Protein AF-A0A834DCE0-F1 (afdb_monomer)

Mean predicted aligned error: 17.65 Å

Radius of gyration: 29.84 Å; Cα contacts (8 Å, |Δi|>4): 61; chains: 1; bounding box: 79×61×66 Å

Nearest PDB structures (foldseek):
  3pja-assembly1_L  TM=9.417E-01  e=6.646E-10  Homo sapiens
  3pja-assembly2_J-2  TM=9.303E-01  e=1.983E-09  Homo sapiens
  3axj-assembly1_B  TM=9.285E-01  e=5.132E-04  Drosophila melanogaster
  1m62-assembly1_A  TM=5.579E-01  e=6.260E-01  Homo sapiens
  1uk5-assembly1_A  TM=5.113E-01  e=1.142E+00  Mus musculus

Solvent-accessible surface area (backbone atoms only — not comparable to full-atom values): 10044 Å² total; per-residue (Å²): 135,82,87,88,90,76,86,88,75,87,83,80,88,83,90,84,89,80,91,79,89,86,84,87,82,90,81,82,80,88,71,95,68,88,71,77,78,72,80,79,84,83,84,86,79,52,75,64,59,51,51,52,50,54,48,53,48,49,54,53,50,36,54,50,33,55,50,39,48,73,75,65,45,78,60,62,35,52,57,51,38,56,51,47,49,56,51,48,53,56,54,59,70,46,37,92,80,48,60,72,69,56,50,56,42,50,55,54,46,52,55,35,45,52,53,38,48,50,49,42,49,54,49,52,57,53,59,72,73,52,60,89,84,54,57,68,61,60,58,58,58,56,73,75,70,69,86,82,80,91,82,85,135

Organism: NCBI:txid89673

InterPro domains:
  IPR002848 Translin family [PF01997] (39-127)
  IPR002848 Translin family [PTHR10741] (33-137)
  IPR016069 Translin, C-terminal [G3DSA:1.20.58.200] (50-135)
  IPR036081 Translin superfamily [SSF74784] (37-129)

Secondary structure (DSSP, 8-state):
--------PPPP----------------------------------HHHHHHHHHHHHHHHHHHHHHHHHTT-SSHHHHHHHHHHHHHHHHHHHGGGS-HHHHHHHHHHHHHHHHHHHHHHHHHHHHHHS-TTSHHHHHHHHTTSSSSSSS--

Foldseek 3Di:
DDDDDDDDDDDDDDDDDDDDDDDDDDDDDDDPDPPPPPPDDDDDDDPVNVLLVVLVVLQVLLVVLVVCVLQLNLPSLVVSLVVLVVNLVVLVVCPPVDDPSSNVSSVVSVVSSVSSVVSNVVSVVVVVVDPPVCSVVVSVVVVVPPPPDPDDD

Structure (mmCIF, N/CA/C/O backbone):
data_AF-A0A834DCE0-F1
#
_entry.id   AF-A0A834DCE0-F1
#
loop_
_atom_site.group_PDB
_atom_site.id
_atom_site.type_symbol
_atom_site.label_atom_id
_atom_site.label_alt_id
_atom_site.label_comp_id
_atom_site.label_asym_id
_atom_site.label_entity_id
_atom_site.label_seq_id
_atom_site.pdbx_PDB_ins_code
_atom_site.Cartn_x
_atom_site.Cartn_y
_atom_site.Cartn_z
_atom_site.occupancy
_atom_site.B_iso_or_equiv
_atom_site.auth_seq_id
_atom_site.auth_comp_id
_atom_site.auth_asym_id
_atom_site.auth_atom_id
_atom_site.pdbx_PDB_model_num
ATOM 1 N N . MET A 1 1 ? -42.151 -43.100 -5.733 1.00 36.72 1 MET A N 1
ATOM 2 C CA . MET A 1 1 ? -41.679 -43.446 -4.379 1.00 36.72 1 MET A CA 1
ATOM 3 C C . MET A 1 1 ? -40.419 -42.643 -4.099 1.00 36.72 1 MET A C 1
ATOM 5 O O . MET A 1 1 ? -39.410 -42.875 -4.739 1.00 36.72 1 MET A O 1
ATOM 9 N N . VAL A 1 2 ? -40.589 -41.646 -3.226 1.00 35.75 2 VAL A N 1
ATOM 10 C CA . VAL A 1 2 ? -39.615 -40.953 -2.361 1.00 35.75 2 VAL A CA 1
ATOM 11 C C . VAL A 1 2 ? -38.309 -40.424 -2.978 1.00 35.75 2 VAL A C 1
ATOM 13 O O . VAL A 1 2 ? -37.298 -41.111 -3.066 1.00 35.75 2 VAL A O 1
ATOM 16 N N . SER A 1 3 ? -38.350 -39.122 -3.271 1.00 39.72 3 SER A N 1
ATOM 17 C CA . SER A 1 3 ? -37.255 -38.158 -3.116 1.00 39.72 3 SER A CA 1
ATOM 18 C C . SER A 1 3 ? -36.844 -38.012 -1.647 1.00 39.72 3 SER A C 1
ATOM 20 O O . SER A 1 3 ? -37.732 -37.949 -0.802 1.00 39.72 3 SER A O 1
ATOM 22 N N . ASP A 1 4 ? -35.561 -37.775 -1.345 1.00 36.59 4 ASP A N 1
ATOM 23 C CA . ASP A 1 4 ? -35.220 -36.934 -0.187 1.00 36.59 4 ASP A CA 1
ATOM 24 C C . ASP A 1 4 ? -33.843 -36.243 -0.316 1.00 36.59 4 ASP A C 1
ATOM 26 O O . ASP A 1 4 ? -32.783 -36.832 -0.116 1.00 36.59 4 ASP A O 1
ATOM 30 N N . ARG A 1 5 ? -33.888 -34.948 -0.664 1.00 43.03 5 ARG A N 1
ATOM 31 C CA . ARG A 1 5 ? -32.875 -33.923 -0.364 1.00 43.03 5 ARG A CA 1
ATOM 32 C C . ARG A 1 5 ? -33.408 -33.122 0.823 1.00 43.03 5 ARG A C 1
ATOM 34 O O . ARG A 1 5 ? -34.342 -32.348 0.630 1.00 43.03 5 ARG A O 1
ATOM 41 N N . ARG A 1 6 ? -32.781 -33.210 1.996 1.00 49.25 6 ARG A N 1
ATOM 42 C CA . ARG A 1 6 ? -32.954 -32.259 3.114 1.00 49.25 6 ARG A CA 1
ATOM 43 C C . ARG A 1 6 ? -31.604 -32.144 3.833 1.00 49.25 6 ARG A C 1
ATOM 45 O O . ARG A 1 6 ? -31.178 -33.087 4.477 1.00 49.25 6 ARG A O 1
ATOM 52 N N . TYR A 1 7 ? -30.759 -31.154 3.528 1.00 36.56 7 TYR A N 1
ATOM 53 C CA . TYR A 1 7 ? -30.726 -29.820 4.154 1.00 36.56 7 TYR A CA 1
ATOM 54 C C . TYR A 1 7 ? 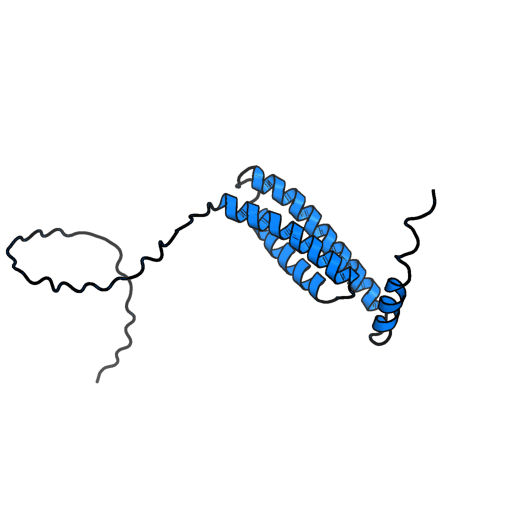-31.080 -29.841 5.650 1.00 36.56 7 TYR A C 1
ATOM 56 O O . TYR A 1 7 ? -32.235 -29.655 6.026 1.00 36.56 7 TYR A O 1
ATOM 64 N N . CYS A 1 8 ? -30.068 -30.007 6.506 1.00 37.44 8 CYS A N 1
ATOM 65 C CA . CYS A 1 8 ? -30.175 -29.661 7.921 1.00 37.44 8 CYS A CA 1
ATOM 66 C C . CYS A 1 8 ? -29.970 -28.153 8.086 1.00 37.44 8 CYS A C 1
ATOM 68 O O . CYS A 1 8 ? -28.893 -27.606 7.853 1.00 37.44 8 CYS A O 1
ATOM 70 N N . ARG A 1 9 ? -31.067 -27.497 8.458 1.00 38.03 9 ARG A N 1
ATOM 71 C CA . ARG A 1 9 ? -31.205 -26.081 8.784 1.00 38.03 9 ARG A CA 1
ATOM 72 C C . ARG A 1 9 ? -31.125 -25.916 10.305 1.00 38.03 9 ARG A C 1
ATOM 74 O O . ARG A 1 9 ? -31.740 -26.672 11.046 1.00 38.03 9 ARG A O 1
ATOM 81 N N . TRP A 1 10 ? -30.379 -24.906 10.738 1.00 28.09 10 TRP A N 1
ATOM 82 C CA . TRP A 1 10 ? -30.186 -24.473 12.126 1.00 28.09 10 TRP A CA 1
ATOM 83 C C . TRP A 1 10 ? -31.500 -24.066 12.825 1.00 28.09 10 TRP A C 1
ATOM 85 O O . TRP A 1 10 ? -32.251 -23.279 12.238 1.00 28.09 10 TRP A O 1
ATOM 95 N N . PRO A 1 11 ? -31.756 -24.464 14.087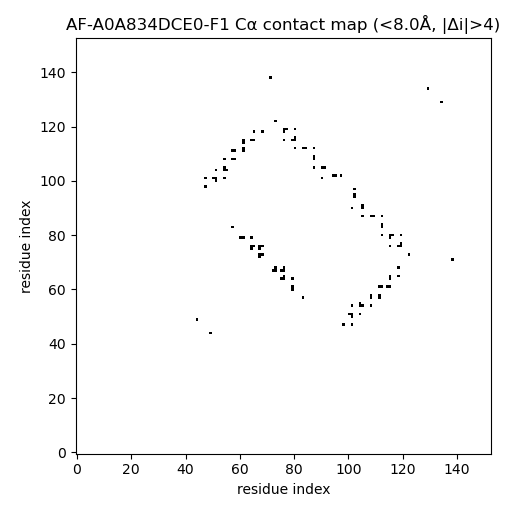 1.00 43.47 11 PRO A N 1
ATOM 96 C CA . PRO A 1 11 ? -32.748 -23.795 14.928 1.00 43.47 11 PRO A CA 1
ATOM 97 C C . PRO A 1 11 ? -32.111 -22.768 15.877 1.00 43.47 11 PRO A C 1
ATOM 99 O O . PRO A 1 11 ? -31.204 -23.061 16.654 1.00 43.47 11 PRO A O 1
ATOM 102 N N . ARG A 1 12 ? -32.643 -21.542 15.810 1.00 40.44 12 ARG A N 1
ATOM 103 C CA . ARG A 1 12 ? -32.506 -20.475 16.809 1.00 40.44 12 ARG A CA 1
ATOM 104 C C . ARG A 1 12 ? -33.363 -20.800 18.048 1.00 40.44 12 ARG A C 1
ATOM 106 O O . ARG A 1 12 ? -34.480 -21.274 17.907 1.00 40.44 12 ARG A O 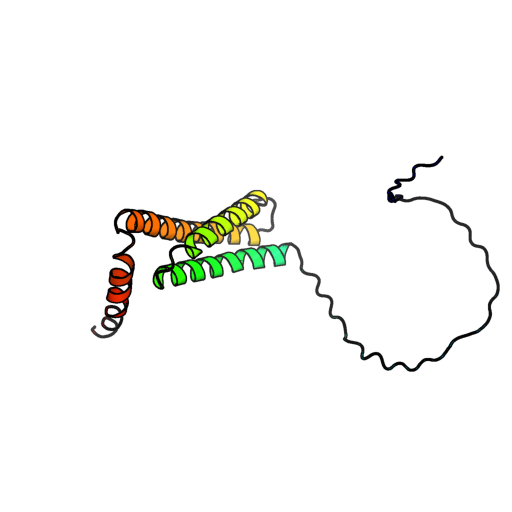1
ATOM 113 N N . SER A 1 13 ? -32.812 -20.478 19.219 1.00 34.38 13 SER A N 1
ATOM 114 C CA . SER A 1 13 ? -33.404 -20.292 20.560 1.00 34.38 13 SER A CA 1
ATOM 115 C C . SER A 1 13 ? -34.939 -20.296 20.709 1.00 34.38 13 SER A C 1
ATOM 117 O O . SER A 1 13 ? -35.608 -19.463 20.107 1.00 34.38 13 SER A O 1
ATOM 119 N N . SER A 1 14 ? -35.468 -21.099 21.645 1.00 35.56 14 SER A N 1
ATOM 120 C CA . SER A 1 14 ? -36.022 -20.649 22.944 1.00 35.56 14 SER A CA 1
ATOM 121 C C . SER A 1 14 ? -37.006 -21.664 23.539 1.00 35.56 14 SER A C 1
ATOM 123 O O . SER A 1 14 ? -37.961 -22.046 22.879 1.00 35.56 14 SER A O 1
ATOM 125 N N . ARG A 1 15 ? -36.841 -21.906 24.851 1.00 37.38 15 ARG A N 1
ATOM 126 C CA . ARG A 1 15 ? -37.902 -22.256 25.815 1.00 37.38 15 ARG A CA 1
ATOM 127 C C . ARG A 1 15 ? -38.401 -23.710 25.778 1.00 37.38 15 ARG A C 1
ATOM 129 O O . ARG A 1 15 ? -39.299 -24.035 25.029 1.00 37.38 15 ARG A O 1
ATOM 136 N N . GLU A 1 16 ? -37.876 -24.534 26.688 1.00 38.69 16 GLU A N 1
ATOM 137 C CA . GLU A 1 16 ? -38.668 -25.158 27.764 1.00 38.69 16 GLU A CA 1
ATOM 138 C C . GLU A 1 16 ? -37.772 -25.927 28.748 1.00 38.69 16 GLU A C 1
ATOM 140 O O . GLU A 1 16 ? -36.832 -26.626 28.378 1.00 38.69 16 GLU A O 1
ATOM 145 N N . ARG A 1 17 ? -38.042 -25.705 30.037 1.00 46.34 17 ARG A N 1
ATOM 146 C CA . ARG A 1 17 ? -37.449 -26.399 31.180 1.00 46.34 17 ARG A CA 1
ATOM 147 C C . ARG A 1 17 ? -38.228 -27.687 31.404 1.00 46.34 17 ARG A C 1
ATOM 149 O O . ARG A 1 17 ? -39.431 -27.602 31.617 1.00 46.34 17 ARG A O 1
ATOM 156 N N . THR A 1 18 ? -37.525 -28.803 31.559 1.00 36.88 18 THR A N 1
ATOM 157 C CA . THR A 1 18 ? -38.011 -29.878 32.431 1.00 36.88 18 THR A CA 1
ATOM 158 C C . THR A 1 18 ? -36.828 -30.505 33.150 1.00 36.88 18 THR A C 1
ATOM 160 O O . THR A 1 18 ? -36.006 -31.190 32.550 1.00 36.88 18 THR A O 1
ATOM 163 N N . CYS A 1 19 ? -36.731 -30.219 34.447 1.00 38.81 19 CYS A N 1
ATOM 164 C CA . CYS A 1 19 ? -35.943 -31.007 35.378 1.00 38.81 19 CYS A CA 1
ATOM 165 C C . CYS A 1 19 ? -36.734 -32.282 35.674 1.00 38.81 19 CYS A C 1
ATOM 167 O O . CYS A 1 19 ? -37.854 -32.187 36.169 1.00 38.81 19 CYS A O 1
ATOM 169 N N . ILE A 1 20 ? -36.147 -33.448 35.425 1.00 47.31 20 ILE A N 1
ATOM 170 C CA . ILE A 1 20 ? -36.531 -34.683 36.106 1.00 47.31 20 ILE A CA 1
ATOM 171 C C . ILE A 1 20 ? -35.264 -35.403 36.553 1.00 47.31 20 ILE A C 1
ATOM 173 O O . ILE A 1 20 ? -34.393 -35.771 35.771 1.00 47.31 20 ILE A O 1
ATOM 177 N N . SER A 1 21 ? -35.180 -35.500 37.870 1.00 44.19 21 SER A N 1
ATOM 178 C CA . SER A 1 21 ? -34.292 -36.310 38.685 1.00 44.19 21 SER A CA 1
ATOM 179 C C . SER A 1 21 ? -34.429 -37.803 38.378 1.00 44.19 21 SER A C 1
ATOM 181 O O . SER A 1 21 ? -35.552 -38.266 38.181 1.00 44.19 21 SER A O 1
ATOM 183 N N . SER A 1 22 ? -33.314 -38.545 38.464 1.00 40.19 22 SER A N 1
ATOM 184 C CA . SER A 1 22 ? -33.120 -39.658 39.420 1.00 40.19 22 SER A CA 1
ATOM 185 C C . SER A 1 22 ? -32.288 -40.840 38.880 1.00 40.19 22 SER A C 1
ATOM 187 O O . SER A 1 22 ? -32.688 -41.502 37.933 1.00 40.19 22 SER A O 1
ATOM 189 N N . ILE A 1 23 ? -31.221 -41.148 39.642 1.00 45.03 23 ILE A N 1
ATOM 190 C CA . ILE A 1 23 ? -30.626 -42.475 39.935 1.00 45.03 23 ILE A CA 1
ATOM 191 C C . ILE A 1 23 ? -29.574 -43.031 38.936 1.00 45.03 23 ILE A C 1
ATOM 193 O O . ILE A 1 23 ? -29.884 -43.405 37.813 1.00 45.03 23 ILE A O 1
ATOM 197 N N . GLY A 1 24 ? -28.309 -43.108 39.399 1.00 40.66 24 GLY A N 1
ATOM 198 C CA . GLY A 1 24 ? -27.194 -43.867 38.785 1.00 40.66 24 GLY A CA 1
ATOM 199 C C . GLY A 1 24 ? -27.307 -45.396 39.006 1.00 40.66 24 GLY A C 1
ATOM 200 O O . GLY A 1 24 ? -28.374 -45.822 39.436 1.00 40.66 24 GLY A O 1
ATOM 201 N N . PRO A 1 25 ? -26.264 -46.243 38.795 1.00 51.44 25 PRO A N 1
ATOM 202 C CA . PRO A 1 25 ? -24.874 -45.963 39.175 1.00 51.44 25 PRO A CA 1
ATOM 203 C C . PRO A 1 25 ? -23.770 -46.495 38.222 1.00 51.44 25 PRO A C 1
ATOM 205 O O . PRO A 1 25 ? -23.994 -47.340 37.367 1.00 51.44 25 PRO A O 1
ATOM 208 N N . LEU A 1 26 ? -22.544 -46.021 38.482 1.00 49.72 26 LEU A N 1
ATOM 209 C CA . LEU A 1 26 ? -21.273 -46.751 38.359 1.00 49.72 26 LEU A CA 1
ATOM 210 C C . LEU A 1 26 ? -20.978 -47.481 37.035 1.00 49.72 26 LEU A C 1
ATOM 212 O O . LEU A 1 26 ? -21.310 -48.648 36.875 1.00 49.72 26 LEU A O 1
ATOM 216 N N . LEU A 1 27 ? -20.146 -46.857 36.198 1.00 40.12 27 LEU A N 1
ATOM 217 C CA . LEU A 1 27 ? -18.901 -47.494 35.758 1.00 40.12 27 LEU A CA 1
ATOM 218 C C . LEU A 1 27 ? -17.955 -46.424 35.195 1.00 40.12 27 LEU A C 1
ATOM 220 O O . LEU A 1 27 ? -18.167 -45.892 34.109 1.00 40.12 27 LEU A O 1
ATOM 224 N N . GLN A 1 28 ? -16.910 -46.097 35.949 1.00 44.34 28 GLN A N 1
ATOM 225 C CA . GLN A 1 28 ? -15.697 -45.532 35.368 1.00 44.34 28 GLN A CA 1
ATOM 226 C C . GLN A 1 28 ? -14.872 -46.702 34.824 1.00 44.34 28 GLN A C 1
ATOM 228 O O . GLN A 1 28 ? -14.602 -47.627 35.592 1.00 44.34 28 GLN A O 1
ATOM 233 N N . PRO A 1 29 ? -14.383 -46.672 33.578 1.00 38.94 29 PRO A N 1
ATOM 234 C CA . PRO A 1 29 ? -13.116 -47.288 33.273 1.00 38.94 29 PRO A CA 1
ATOM 235 C C . PRO A 1 29 ? -12.031 -46.230 33.474 1.00 38.94 29 PRO A C 1
ATOM 237 O O . PRO A 1 29 ? -11.929 -45.253 32.733 1.00 38.94 29 PRO A O 1
ATOM 240 N N . SER A 1 30 ? -11.238 -46.449 34.521 1.00 43.72 30 SER A N 1
ATOM 241 C CA . SER A 1 30 ? -9.845 -46.019 34.566 1.00 43.72 30 SER A CA 1
ATOM 242 C C . SER A 1 30 ? -9.188 -46.408 33.239 1.00 43.72 30 SER A C 1
ATOM 244 O O . SER A 1 30 ? -9.187 -47.574 32.847 1.00 43.72 30 SER A O 1
ATOM 246 N N . SER A 1 31 ? -8.682 -45.410 32.528 1.00 43.34 31 SER A N 1
ATOM 247 C CA . SER A 1 31 ? -7.676 -45.611 31.501 1.00 43.34 31 SER A CA 1
ATOM 248 C C . SER A 1 31 ? -6.654 -44.515 31.709 1.00 43.34 31 SER A C 1
ATOM 250 O O . SER A 1 31 ? -6.835 -43.386 31.256 1.00 43.34 31 SER A O 1
ATOM 252 N N . ASP A 1 32 ? -5.605 -44.870 32.444 1.00 48.06 32 ASP A N 1
ATOM 253 C CA . ASP A 1 32 ? -4.335 -44.162 32.501 1.00 48.06 32 ASP A CA 1
ATOM 254 C C . ASP A 1 32 ? -3.735 -44.103 31.087 1.00 48.06 32 ASP A C 1
ATOM 256 O O . ASP A 1 32 ? -2.852 -44.871 30.713 1.00 48.06 32 ASP A O 1
ATOM 260 N N . ALA A 1 33 ? -4.256 -43.203 30.259 1.00 46.75 33 ALA A N 1
ATOM 261 C CA . ALA A 1 33 ? -3.574 -42.726 29.077 1.00 46.75 33 ALA A CA 1
ATOM 262 C C . ALA A 1 33 ? -2.947 -41.398 29.477 1.00 46.75 33 ALA A C 1
ATOM 264 O O . ALA A 1 33 ? -3.633 -40.403 29.704 1.00 46.75 33 ALA A O 1
ATOM 265 N N . LEU A 1 34 ? -1.627 -41.418 29.616 1.00 47.91 34 LEU A N 1
ATOM 266 C CA . LEU A 1 34 ? -0.782 -40.256 29.834 1.00 47.91 34 LEU A CA 1
ATOM 267 C C . LEU A 1 34 ? -0.821 -39.409 28.549 1.00 47.91 34 LEU A C 1
ATOM 269 O O . LEU A 1 34 ? 0.120 -39.393 27.757 1.00 47.91 34 LEU A O 1
ATOM 273 N N . GLU A 1 35 ? -1.965 -38.767 28.296 1.00 50.81 35 GLU A N 1
ATOM 274 C CA . GLU A 1 35 ? -2.110 -37.727 27.292 1.00 50.81 35 GLU A CA 1
ATOM 275 C C . GLU A 1 35 ? -1.184 -36.602 27.723 1.00 50.81 35 GLU A C 1
ATOM 277 O O . GLU A 1 35 ? -1.422 -35.880 28.692 1.00 50.81 35 GLU A O 1
ATOM 282 N N . LYS A 1 36 ? -0.059 -36.504 27.022 1.00 52.50 36 LYS A N 1
ATOM 283 C CA . LYS A 1 36 ? 0.860 -35.384 27.116 1.00 52.50 36 LYS A CA 1
ATOM 284 C C . LYS A 1 36 ? 0.051 -34.132 26.776 1.00 52.50 36 LYS A C 1
ATOM 286 O O . LYS A 1 36 ? -0.162 -33.847 25.600 1.00 52.50 36 LYS A O 1
ATOM 291 N N . GLN A 1 37 ? -0.443 -33.442 27.806 1.00 55.38 37 GLN A N 1
ATOM 292 C CA . GLN A 1 37 ? -1.096 -32.145 27.695 1.00 55.38 37 GLN A CA 1
ATOM 293 C C . GLN A 1 37 ? -0.117 -31.212 26.986 1.00 55.38 37 GLN A C 1
ATOM 295 O O . GLN A 1 37 ? 0.817 -30.681 27.584 1.00 55.38 37 GLN A O 1
ATOM 300 N N . PHE A 1 38 ? -0.297 -31.045 25.679 1.00 62.16 38 PHE A N 1
ATOM 301 C CA . PHE A 1 38 ? 0.168 -29.843 25.024 1.00 62.16 38 PHE A CA 1
ATOM 302 C C . PHE A 1 38 ? -0.710 -28.739 25.580 1.00 62.16 38 PHE A C 1
ATOM 304 O O . PHE A 1 38 ? -1.884 -28.640 25.227 1.00 62.16 38 PHE A O 1
ATOM 311 N N . ASP A 1 39 ? -0.151 -27.983 26.518 1.00 64.38 39 ASP A N 1
ATOM 312 C CA . ASP A 1 39 ? -0.798 -26.813 27.078 1.00 64.38 39 ASP A CA 1
ATOM 313 C C . ASP A 1 39 ? -1.125 -25.878 25.908 1.00 64.38 39 ASP A C 1
ATOM 315 O O . ASP A 1 39 ? -0.240 -25.333 25.240 1.00 64.38 39 ASP A O 1
ATOM 319 N N . SER A 1 40 ? -2.400 -25.831 25.532 1.00 73.06 40 SER A N 1
ATOM 320 C CA . SER A 1 40 ? -2.847 -25.107 24.353 1.00 73.06 40 SER A CA 1
ATOM 321 C C . SER A 1 40 ? -3.004 -23.643 24.736 1.00 73.06 40 SER A C 1
ATOM 323 O O . SER A 1 40 ? -4.059 -23.225 25.216 1.00 73.06 40 SER A O 1
ATOM 325 N N . TRP A 1 41 ? -1.947 -22.860 24.540 1.00 78.00 41 TRP A N 1
ATOM 326 C CA . TRP A 1 41 ? -1.973 -21.418 24.760 1.00 78.00 41 TRP A CA 1
ATOM 327 C C . TRP A 1 41 ? -2.893 -20.758 23.727 1.00 78.00 41 TRP A C 1
ATOM 329 O O . TRP A 1 41 ? -2.633 -20.802 22.525 1.00 78.00 41 TRP A O 1
ATOM 339 N N . GLN A 1 42 ? -3.983 -20.144 24.189 1.00 81.69 42 GLN A N 1
ATOM 340 C CA . GLN A 1 42 ? -4.906 -19.395 23.336 1.00 81.69 42 GLN A CA 1
ATOM 341 C C . GLN A 1 42 ? -4.671 -17.896 23.517 1.00 81.69 42 GLN A C 1
ATOM 343 O O . GLN A 1 42 ? -4.999 -17.327 24.557 1.00 81.69 42 GLN A O 1
ATOM 348 N N . LEU A 1 43 ? -4.125 -17.246 22.488 1.00 85.94 43 LEU A N 1
ATOM 349 C CA . LEU A 1 43 ? -3.921 -15.800 22.465 1.00 85.94 43 LEU A CA 1
ATOM 350 C C . LEU A 1 43 ? -5.087 -15.113 21.746 1.00 85.94 43 LEU A C 1
ATOM 352 O O . LEU A 1 43 ? -5.377 -15.395 20.584 1.00 85.94 43 LEU A O 1
ATOM 356 N N . ARG A 1 44 ? -5.762 -14.190 22.436 1.00 88.25 44 ARG A N 1
ATOM 357 C CA . ARG A 1 44 ? -6.821 -13.353 21.856 1.00 88.25 44 ARG A CA 1
ATOM 358 C C . ARG A 1 44 ? -6.197 -12.034 21.406 1.00 88.25 44 ARG A C 1
ATOM 360 O O . ARG A 1 44 ? -5.779 -11.244 22.242 1.00 88.25 44 ARG A O 1
ATOM 367 N N . ILE A 1 45 ? -6.144 -11.812 20.095 1.00 92.62 45 ILE A N 1
ATOM 368 C CA . ILE A 1 45 ? -5.659 -10.559 19.503 1.00 92.62 45 ILE A CA 1
ATOM 369 C C . ILE A 1 45 ? -6.816 -9.565 19.424 1.00 92.62 45 ILE A C 1
ATOM 371 O O . ILE A 1 45 ? -7.908 -9.920 18.967 1.00 92.62 45 ILE A O 1
ATOM 375 N N . THR A 1 46 ? -6.601 -8.329 19.880 1.00 92.31 46 THR A N 1
ATOM 376 C CA . THR A 1 46 ? -7.621 -7.288 19.730 1.00 92.31 46 THR A CA 1
ATOM 377 C C . THR A 1 46 ? -7.696 -6.830 18.267 1.00 92.31 46 THR A C 1
ATOM 379 O O . THR A 1 46 ? -6.689 -6.856 17.556 1.00 92.31 46 THR A O 1
ATOM 382 N N . PRO A 1 47 ? -8.865 -6.375 17.776 1.00 89.38 47 PRO A N 1
ATOM 383 C CA . PRO A 1 47 ? -8.973 -5.865 16.407 1.00 89.38 47 PRO A CA 1
ATOM 384 C C . PRO A 1 47 ? -8.021 -4.696 16.124 1.00 89.38 47 PRO A C 1
ATOM 386 O O . PRO A 1 47 ? -7.560 -4.533 14.997 1.00 89.38 47 PRO A O 1
ATOM 389 N N . VAL A 1 48 ? -7.715 -3.897 17.150 1.00 89.88 48 VAL A N 1
ATOM 390 C CA . VAL A 1 48 ? -6.790 -2.765 17.048 1.00 89.88 48 VAL A CA 1
ATOM 391 C C . VAL A 1 48 ? -5.361 -3.259 16.851 1.00 89.88 48 VAL A C 1
ATOM 393 O O . VAL A 1 48 ? -4.708 -2.818 15.911 1.00 89.88 48 VAL A O 1
ATOM 396 N N . ASP A 1 49 ? -4.905 -4.226 17.652 1.00 91.75 49 ASP A N 1
ATOM 397 C CA . ASP A 1 49 ? -3.559 -4.803 17.515 1.00 91.75 49 ASP A CA 1
ATOM 398 C C . ASP A 1 49 ? -3.363 -5.459 16.145 1.00 91.75 49 ASP A C 1
A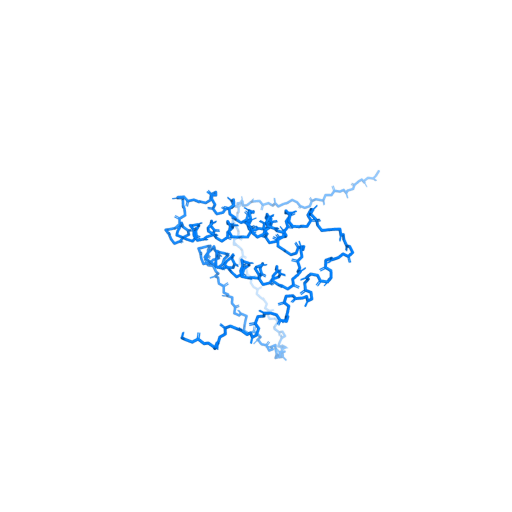TOM 400 O O . ASP A 1 49 ? -2.312 -5.309 15.521 1.00 91.75 49 ASP A O 1
ATOM 404 N N . TYR A 1 50 ? -4.400 -6.131 15.637 1.00 92.06 50 TYR A N 1
ATOM 405 C CA . TYR A 1 50 ? -4.387 -6.685 14.285 1.00 92.06 50 TYR A CA 1
ATOM 406 C C . TYR A 1 50 ? -4.212 -5.589 13.224 1.00 92.06 50 TYR A C 1
ATOM 408 O O . TYR A 1 50 ? -3.344 -5.702 12.359 1.00 92.06 50 TYR A O 1
ATOM 416 N N . LEU A 1 51 ? -4.993 -4.505 13.297 1.00 90.94 51 LEU A N 1
ATOM 417 C CA . LEU A 1 51 ? -4.885 -3.386 12.356 1.00 90.94 51 LEU A CA 1
ATOM 418 C C . LEU A 1 51 ? -3.523 -2.689 12.439 1.00 90.94 51 LEU A C 1
ATOM 420 O O . LEU A 1 51 ? -2.948 -2.349 11.407 1.00 90.94 51 LEU A O 1
ATOM 424 N N . LEU A 1 52 ? -2.979 -2.494 13.639 1.00 90.50 52 LEU A N 1
ATOM 425 C CA . LEU A 1 52 ? -1.648 -1.913 13.811 1.00 90.50 52 LEU A CA 1
ATOM 426 C C . LEU A 1 52 ? -0.561 -2.821 13.220 1.00 90.50 52 LEU A C 1
ATOM 428 O O . LEU A 1 52 ? 0.318 -2.323 12.518 1.00 90.50 52 LEU A O 1
ATOM 432 N N . GLY A 1 53 ? -0.672 -4.138 13.411 1.00 93.38 53 GLY A N 1
ATOM 433 C CA . GLY A 1 53 ? 0.234 -5.118 12.810 1.00 93.38 53 GLY A CA 1
ATOM 434 C C . GLY A 1 53 ? 0.175 -5.127 11.281 1.00 93.38 53 GLY A C 1
ATOM 435 O O . GLY A 1 53 ? 1.214 -5.100 10.622 1.00 93.38 53 GLY A O 1
ATOM 436 N N . VAL A 1 54 ? -1.028 -5.088 10.696 1.00 93.06 54 VAL A N 1
ATOM 437 C CA . VAL A 1 54 ? -1.196 -4.980 9.235 1.00 93.06 54 VAL A CA 1
ATOM 438 C C . VAL A 1 54 ? -0.630 -3.659 8.716 1.00 93.06 54 VAL A C 1
ATOM 440 O O . VAL A 1 54 ? 0.011 -3.632 7.667 1.00 93.06 54 VAL A O 1
ATOM 443 N N . ALA A 1 55 ? -0.816 -2.563 9.450 1.00 91.56 55 ALA A N 1
ATOM 444 C CA . ALA A 1 55 ? -0.229 -1.290 9.068 1.00 91.56 55 ALA A CA 1
ATOM 445 C C . ALA A 1 55 ? 1.305 -1.330 9.069 1.00 91.56 55 ALA A C 1
ATOM 447 O O . ALA A 1 55 ? 1.918 -0.799 8.147 1.00 91.56 55 ALA A O 1
ATOM 448 N N . ASP A 1 56 ? 1.935 -1.975 10.049 1.00 92.25 56 ASP A N 1
ATOM 449 C CA . ASP A 1 56 ? 3.395 -2.121 10.077 1.00 92.25 56 ASP A CA 1
ATOM 450 C C . ASP A 1 56 ? 3.921 -3.047 8.979 1.00 92.25 56 ASP A C 1
ATOM 452 O O . ASP A 1 56 ? 4.916 -2.720 8.325 1.00 92.25 56 ASP A O 1
ATOM 456 N N . LEU A 1 57 ? 3.193 -4.125 8.673 1.00 93.56 57 LEU A N 1
ATOM 457 C CA . LEU A 1 57 ? 3.498 -5.004 7.543 1.00 93.56 57 LEU A CA 1
ATOM 458 C C . LEU A 1 57 ? 3.616 -4.224 6.226 1.00 93.56 57 LEU A C 1
ATOM 460 O O . LEU A 1 57 ? 4.485 -4.518 5.409 1.00 93.56 57 LEU A O 1
ATOM 464 N N . THR A 1 58 ? 2.790 -3.197 6.019 1.00 93.69 58 THR A N 1
ATOM 465 C CA . THR A 1 58 ? 2.850 -2.396 4.784 1.00 93.69 58 THR A CA 1
ATOM 466 C C . THR A 1 58 ? 4.176 -1.656 4.600 1.00 93.69 58 THR A C 1
ATOM 468 O O . THR A 1 58 ? 4.618 -1.454 3.467 1.00 93.69 58 THR A O 1
ATOM 471 N N . GLY A 1 59 ? 4.842 -1.282 5.697 1.00 93.06 59 GLY A N 1
ATOM 472 C CA . GLY A 1 59 ? 6.178 -0.692 5.666 1.00 93.06 59 GLY A CA 1
ATOM 473 C C . GLY A 1 59 ? 7.245 -1.701 5.241 1.00 93.06 59 GLY A C 1
ATOM 474 O O . GLY A 1 59 ? 8.108 -1.372 4.426 1.00 93.06 59 GLY A O 1
ATOM 475 N N . GLU A 1 60 ? 7.150 -2.940 5.726 1.00 94.81 60 GLU A N 1
ATOM 476 C CA . GLU A 1 60 ? 8.048 -4.026 5.314 1.00 94.81 60 GLU A CA 1
ATOM 477 C C . GLU A 1 60 ? 7.830 -4.424 3.849 1.00 94.81 60 GLU A C 1
ATOM 479 O O . GLU A 1 60 ? 8.796 -4.613 3.112 1.00 94.81 60 GLU A O 1
ATOM 484 N N . LEU A 1 61 ? 6.579 -4.447 3.376 1.00 95.12 61 LEU A N 1
ATOM 485 C CA . LEU A 1 61 ? 6.273 -4.686 1.962 1.00 95.12 61 LEU A CA 1
ATOM 486 C C . LEU A 1 61 ? 6.840 -3.598 1.052 1.00 95.12 61 LEU A C 1
ATOM 488 O O . LEU A 1 61 ? 7.347 -3.901 -0.027 1.00 95.12 61 LEU A O 1
ATOM 492 N N . MET A 1 62 ? 6.811 -2.336 1.489 1.00 94.62 62 MET A N 1
ATOM 493 C CA . MET A 1 62 ? 7.473 -1.263 0.752 1.00 94.62 62 MET A CA 1
ATOM 494 C C . MET A 1 62 ? 8.985 -1.509 0.657 1.00 94.62 62 MET A C 1
ATOM 496 O O . MET A 1 62 ? 9.535 -1.418 -0.438 1.00 94.62 62 MET A O 1
ATOM 500 N N . ARG A 1 63 ? 9.659 -1.874 1.757 1.00 94.00 63 ARG A N 1
ATOM 501 C CA . ARG A 1 63 ? 11.096 -2.215 1.730 1.00 94.00 63 ARG A CA 1
ATOM 502 C C . ARG A 1 63 ? 11.389 -3.388 0.800 1.00 94.00 63 ARG A C 1
ATOM 504 O O . ARG A 1 63 ? 12.296 -3.291 -0.021 1.00 94.00 63 ARG A O 1
ATOM 511 N N . MET A 1 64 ? 10.596 -4.454 0.892 1.00 94.19 64 MET A N 1
ATOM 512 C CA . MET A 1 64 ? 10.699 -5.618 0.013 1.00 94.19 64 MET A CA 1
ATOM 513 C C . MET A 1 64 ? 10.570 -5.211 -1.456 1.00 94.19 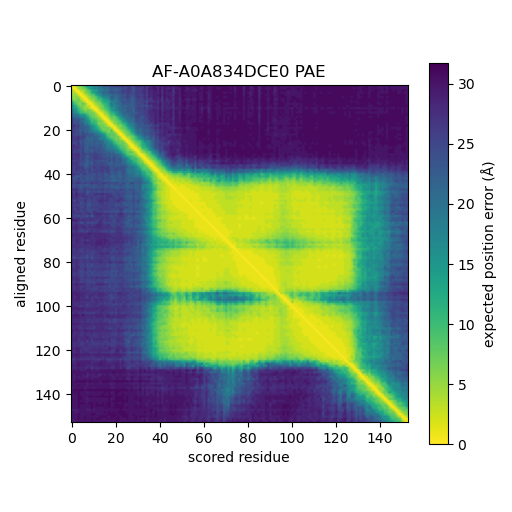64 MET A C 1
ATOM 515 O O . MET A 1 64 ? 11.424 -5.570 -2.255 1.00 94.19 64 MET A O 1
ATOM 519 N N . CYS A 1 65 ? 9.569 -4.394 -1.797 1.00 93.31 65 CYS A N 1
ATOM 520 C CA . CYS A 1 65 ? 9.374 -3.893 -3.154 1.00 93.31 65 CYS A CA 1
ATOM 521 C C . CYS A 1 65 ? 10.601 -3.135 -3.674 1.00 93.31 65 CYS A C 1
ATOM 523 O O . CYS A 1 65 ? 11.029 -3.390 -4.795 1.00 93.31 65 CYS A O 1
ATOM 525 N N . ILE A 1 66 ? 11.174 -2.216 -2.890 1.00 90.88 66 ILE A N 1
ATOM 526 C CA . ILE A 1 66 ? 12.350 -1.445 -3.326 1.00 90.88 66 ILE A CA 1
ATOM 527 C C . ILE A 1 66 ? 13.569 -2.353 -3.519 1.00 90.88 66 ILE A C 1
ATOM 529 O O . ILE A 1 66 ? 14.292 -2.191 -4.502 1.00 90.88 66 ILE A O 1
ATOM 533 N N . ASN A 1 67 ? 13.765 -3.332 -2.634 1.00 92.69 67 ASN A N 1
ATOM 534 C CA . ASN A 1 67 ? 14.840 -4.311 -2.774 1.00 92.69 67 ASN A CA 1
ATOM 535 C C . ASN A 1 67 ? 14.650 -5.152 -4.045 1.00 92.69 67 ASN A C 1
ATOM 537 O O . ASN A 1 67 ? 15.561 -5.222 -4.859 1.00 92.69 67 ASN A O 1
ATOM 541 N N . SER A 1 68 ? 13.449 -5.686 -4.290 1.00 90.88 68 SER A N 1
ATOM 542 C CA . SER A 1 68 ? 13.132 -6.441 -5.512 1.00 90.88 68 SER A CA 1
ATOM 543 C C . SER A 1 68 ? 13.426 -5.642 -6.787 1.00 90.88 68 SER A C 1
ATOM 545 O O . SER A 1 68 ? 14.088 -6.154 -7.688 1.00 90.88 68 SER A O 1
ATOM 547 N N . VAL A 1 69 ? 13.034 -4.361 -6.835 1.00 88.06 69 VAL A N 1
ATOM 548 C CA . VAL A 1 69 ? 13.359 -3.457 -7.959 1.00 88.06 69 VAL A CA 1
ATOM 549 C C . VAL A 1 69 ? 14.875 -3.321 -8.140 1.00 88.06 69 VAL A C 1
ATOM 551 O O . VAL A 1 69 ? 15.368 -3.339 -9.267 1.00 88.06 69 VAL A O 1
ATOM 554 N N . GLY A 1 70 ? 15.623 -3.173 -7.042 1.00 86.25 70 GLY A N 1
ATOM 555 C CA . GLY A 1 70 ? 17.086 -3.080 -7.056 1.00 86.25 70 GLY A CA 1
ATOM 556 C C . GLY A 1 70 ? 17.768 -4.352 -7.566 1.00 86.25 70 GLY A C 1
ATOM 557 O O . GLY A 1 70 ? 18.781 -4.266 -8.255 1.00 86.25 70 GLY A O 1
ATOM 558 N N . ASN A 1 71 ? 17.171 -5.511 -7.295 1.00 87.88 71 ASN A N 1
ATOM 559 C CA . ASN A 1 71 ? 17.608 -6.821 -7.775 1.00 87.88 71 ASN A CA 1
ATOM 560 C C . ASN A 1 71 ? 17.203 -7.119 -9.235 1.00 87.88 71 ASN A C 1
ATOM 562 O O . ASN A 1 71 ? 17.544 -8.183 -9.746 1.00 87.88 71 ASN A O 1
ATOM 566 N N . GLY A 1 72 ? 16.496 -6.205 -9.910 1.00 83.50 72 GLY A N 1
ATOM 567 C CA . GLY A 1 72 ? 16.055 -6.366 -11.301 1.00 83.50 72 GLY A CA 1
ATOM 568 C C . GLY A 1 72 ? 14.736 -7.124 -11.474 1.00 83.50 72 GLY A C 1
ATOM 569 O O . GLY A 1 72 ? 14.362 -7.437 -12.603 1.00 83.50 72 GLY A O 1
ATOM 570 N N . ASP A 1 73 ? 14.014 -7.401 -10.386 1.00 86.19 73 ASP A N 1
ATOM 571 C CA . ASP A 1 73 ? 12.675 -7.984 -10.446 1.00 86.19 73 ASP A CA 1
ATOM 572 C C . ASP A 1 73 ? 11.654 -6.916 -10.858 1.00 86.19 73 ASP A C 1
ATOM 574 O O . ASP A 1 73 ? 11.543 -5.843 -10.252 1.00 86.19 73 ASP A O 1
ATOM 578 N N . ILE A 1 74 ? 10.915 -7.224 -11.919 1.00 86.25 74 ILE A N 1
ATOM 579 C CA . ILE A 1 74 ? 9.915 -6.341 -12.508 1.00 86.25 74 ILE A CA 1
ATOM 580 C C . ILE A 1 74 ? 8.486 -6.759 -12.182 1.00 86.25 74 ILE A C 1
ATOM 582 O O . ILE A 1 74 ? 7.598 -5.961 -12.446 1.00 86.25 74 ILE A O 1
ATOM 586 N N . ASP A 1 75 ? 8.247 -7.943 -11.621 1.00 89.00 75 ASP A N 1
ATOM 587 C CA . ASP A 1 75 ? 6.900 -8.480 -11.398 1.00 89.00 75 ASP A CA 1
ATOM 588 C C . ASP A 1 75 ? 6.433 -8.208 -9.960 1.00 89.00 75 ASP A C 1
ATOM 590 O O . ASP A 1 75 ? 5.379 -7.594 -9.749 1.00 89.00 75 ASP A O 1
ATOM 594 N N . THR A 1 76 ? 7.270 -8.539 -8.969 1.00 90.62 76 THR A N 1
ATOM 595 C CA . THR A 1 76 ? 6.976 -8.347 -7.534 1.00 90.62 76 THR A CA 1
ATOM 596 C C . THR A 1 76 ? 6.493 -6.930 -7.179 1.00 90.62 76 THR A C 1
ATOM 598 O O . THR A 1 76 ? 5.535 -6.796 -6.412 1.00 90.62 76 THR A O 1
ATOM 601 N N . PRO A 1 77 ? 7.078 -5.837 -7.714 1.00 91.62 77 PRO A N 1
ATOM 602 C CA . PRO A 1 77 ? 6.642 -4.478 -7.383 1.00 91.62 77 PRO A CA 1
ATOM 603 C C . PRO A 1 77 ? 5.177 -4.196 -7.738 1.00 91.62 77 PRO A C 1
ATOM 605 O O . PRO A 1 77 ? 4.482 -3.517 -6.977 1.00 91.62 77 PRO A O 1
ATOM 608 N N . PHE A 1 78 ? 4.677 -4.745 -8.851 1.00 92.50 78 PHE A N 1
ATOM 609 C CA . PHE A 1 78 ? 3.281 -4.565 -9.258 1.00 92.50 78 PHE A CA 1
ATOM 610 C C . PHE A 1 78 ? 2.324 -5.347 -8.358 1.00 92.50 78 PHE A C 1
ATOM 612 O O . PHE A 1 78 ? 1.273 -4.816 -7.991 1.00 92.50 78 PHE A O 1
ATOM 619 N N . GLU A 1 79 ? 2.700 -6.561 -7.950 1.00 94.62 79 GLU A N 1
ATOM 620 C CA . GLU A 1 79 ? 1.922 -7.356 -6.994 1.00 94.62 79 GLU A CA 1
ATOM 621 C C . GLU A 1 79 ? 1.811 -6.638 -5.644 1.00 94.62 79 GLU A C 1
ATOM 623 O O . GLU A 1 79 ? 0.714 -6.471 -5.099 1.00 94.62 79 GLU A O 1
ATOM 628 N N . VAL A 1 80 ? 2.938 -6.124 -5.141 1.00 94.75 80 VAL A N 1
ATOM 629 C CA . VAL A 1 80 ? 2.980 -5.360 -3.889 1.00 94.75 80 VAL A CA 1
ATOM 630 C C . VAL A 1 80 ? 2.174 -4.066 -4.004 1.00 94.75 80 VAL A C 1
ATOM 632 O O . VAL A 1 80 ? 1.431 -3.728 -3.081 1.00 94.75 80 VAL A O 1
ATOM 635 N N . SER A 1 81 ? 2.263 -3.354 -5.131 1.00 94.25 81 SER A N 1
ATOM 636 C CA . SER A 1 81 ? 1.465 -2.148 -5.384 1.00 94.25 81 SER A CA 1
ATOM 637 C C . SER A 1 81 ? -0.033 -2.444 -5.334 1.00 94.25 81 SER A C 1
ATOM 639 O O . SER A 1 81 ? -0.780 -1.747 -4.643 1.00 94.25 81 SER A O 1
ATOM 641 N N . GLN A 1 82 ? -0.480 -3.504 -6.009 1.00 95.44 82 GLN A N 1
ATOM 642 C CA . GLN A 1 82 ? -1.885 -3.900 -6.017 1.00 95.44 82 GLN A CA 1
ATOM 643 C C . GLN A 1 82 ? -2.375 -4.267 -4.613 1.00 95.44 82 GLN A C 1
ATOM 645 O O . GLN A 1 82 ? -3.444 -3.811 -4.199 1.00 95.44 82 GLN A O 1
ATOM 650 N N . PHE A 1 83 ? -1.591 -5.044 -3.865 1.00 95.56 83 PHE A N 1
ATOM 651 C CA . PHE A 1 83 ? -1.930 -5.414 -2.495 1.00 95.56 83 PHE A CA 1
ATOM 652 C C . PHE A 1 83 ? -2.010 -4.189 -1.572 1.00 95.56 83 PHE A C 1
ATOM 654 O O . PHE A 1 83 ? -2.998 -4.012 -0.857 1.00 95.56 83 PHE A O 1
ATOM 661 N N . LEU A 1 84 ? -1.021 -3.290 -1.625 1.00 94.94 84 LEU A N 1
ATOM 662 C CA . LEU A 1 84 ? -1.003 -2.077 -0.802 1.00 94.94 84 LEU A CA 1
ATOM 663 C C . LEU A 1 84 ? -2.182 -1.144 -1.093 1.00 94.94 84 LEU A C 1
ATOM 665 O O . LEU A 1 84 ? -2.685 -0.519 -0.160 1.00 94.94 84 LEU A O 1
ATOM 669 N N . ARG A 1 85 ? -2.660 -1.070 -2.344 1.00 95.06 85 ARG A N 1
ATOM 670 C CA . ARG A 1 85 ? -3.873 -0.303 -2.694 1.00 95.06 85 ARG A CA 1
ATOM 671 C C . ARG A 1 85 ? -5.112 -0.880 -2.018 1.00 95.06 85 ARG A C 1
ATOM 673 O O . ARG A 1 85 ? -5.854 -0.134 -1.391 1.00 95.06 85 ARG A O 1
ATOM 680 N N . GLN A 1 86 ? -5.286 -2.202 -2.054 1.00 95.12 86 GLN A N 1
ATOM 681 C CA . GLN A 1 86 ? -6.414 -2.866 -1.388 1.00 95.12 86 GLN A CA 1
ATOM 682 C C . GLN A 1 86 ? -6.395 -2.645 0.129 1.00 95.12 86 GLN A C 1
ATOM 684 O O . GLN A 1 86 ? -7.431 -2.371 0.736 1.00 95.12 86 GLN A O 1
ATOM 689 N N . VAL A 1 87 ? -5.212 -2.727 0.745 1.00 94.06 87 VAL A N 1
ATOM 690 C CA . VAL A 1 87 ? -5.054 -2.444 2.176 1.00 94.06 87 VAL A CA 1
ATOM 691 C C . VAL A 1 87 ? -5.363 -0.976 2.466 1.00 94.06 87 VAL A C 1
ATOM 693 O O . VAL A 1 87 ? -6.131 -0.687 3.380 1.00 94.06 87 VAL A O 1
ATOM 696 N N . TYR A 1 88 ? -4.829 -0.043 1.676 1.00 93.75 88 TYR A N 1
ATOM 697 C CA . TYR A 1 88 ? -5.096 1.387 1.838 1.00 93.75 88 TYR A CA 1
ATOM 698 C C . TYR A 1 88 ? -6.587 1.717 1.761 1.00 93.75 88 TYR A C 1
ATOM 700 O O . TYR A 1 88 ? -7.086 2.424 2.636 1.00 93.75 88 TYR A O 1
ATOM 708 N N . ASP A 1 89 ? -7.307 1.159 0.790 1.00 93.00 89 ASP A N 1
ATOM 709 C CA . ASP A 1 89 ? -8.752 1.355 0.652 1.00 93.00 89 ASP A CA 1
ATOM 710 C C . ASP A 1 89 ? -9.505 0.834 1.887 1.00 93.00 89 ASP A C 1
ATOM 712 O O . ASP A 1 89 ? -10.387 1.515 2.419 1.00 93.00 89 ASP A O 1
ATOM 716 N N . GLY A 1 90 ? -9.100 -0.327 2.415 1.00 90.94 90 GLY A N 1
ATOM 717 C CA . GLY A 1 90 ? -9.644 -0.879 3.658 1.00 90.94 90 GLY A CA 1
ATOM 718 C C . GLY A 1 90 ? -9.410 0.022 4.876 1.00 90.94 90 GLY A C 1
ATOM 719 O O . GLY A 1 90 ? -10.335 0.283 5.647 1.00 90.94 90 GLY A O 1
ATOM 720 N N . PHE A 1 91 ? -8.199 0.558 5.043 1.00 89.94 91 PHE A N 1
ATOM 721 C CA . PHE A 1 91 ? -7.895 1.474 6.149 1.00 89.94 91 PHE A CA 1
ATOM 722 C C . PHE A 1 91 ? -8.563 2.843 5.971 1.00 89.94 91 PHE A C 1
ATOM 724 O O . PHE A 1 91 ? -9.005 3.443 6.953 1.00 89.94 91 PHE A O 1
ATOM 731 N N . SER A 1 92 ? -8.679 3.334 4.736 1.00 89.38 92 SER A N 1
ATOM 732 C CA . SER A 1 92 ? -9.380 4.583 4.430 1.00 89.38 92 SER A CA 1
ATOM 733 C C . SER A 1 92 ? -10.882 4.476 4.695 1.00 89.38 92 SER A C 1
ATOM 735 O O . SER A 1 92 ? -11.496 5.470 5.081 1.00 89.38 92 SER A O 1
ATOM 737 N N . PHE A 1 93 ? -11.472 3.288 4.530 1.00 88.06 93 PHE A N 1
ATOM 738 C CA . PHE A 1 93 ? -12.865 3.027 4.893 1.00 88.06 93 PHE A CA 1
ATOM 739 C C . PHE A 1 93 ? -13.096 3.095 6.411 1.00 88.06 93 PHE A C 1
ATOM 741 O O . PHE A 1 93 ? -14.118 3.611 6.859 1.00 88.06 93 PHE A O 1
ATOM 748 N N . ILE A 1 94 ? -12.137 2.618 7.211 1.00 84.81 94 ILE A N 1
ATOM 749 C CA . ILE A 1 94 ? -12.192 2.703 8.680 1.00 84.81 94 ILE A CA 1
ATOM 750 C C . ILE A 1 94 ? -12.029 4.167 9.135 1.00 84.81 94 ILE A C 1
ATOM 752 O O . ILE A 1 94 ? -12.821 4.657 9.948 1.00 84.81 94 ILE A O 1
ATOM 756 N N . GLY A 1 95 ? -11.048 4.878 8.566 1.00 74.38 95 GLY A N 1
ATOM 757 C CA . GLY A 1 95 ? -10.894 6.335 8.649 1.00 74.38 95 GLY A CA 1
ATOM 758 C C . GLY A 1 95 ? -11.022 6.929 10.061 1.00 74.38 95 GLY A C 1
ATOM 759 O O . GLY A 1 95 ? -10.521 6.376 11.038 1.00 74.38 95 GLY A O 1
ATOM 760 N N . ASN A 1 96 ? -11.737 8.058 10.169 1.00 69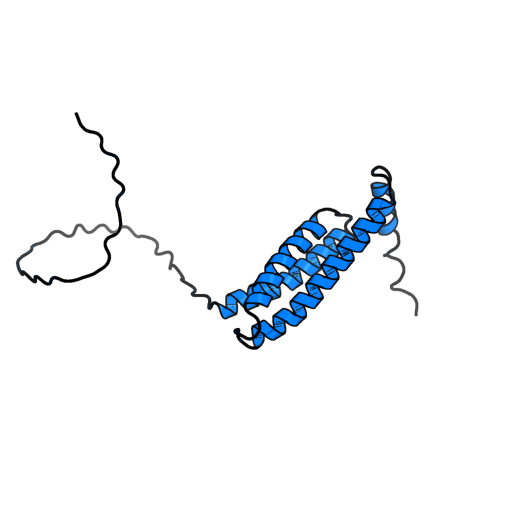.88 96 ASN A N 1
ATOM 761 C CA . ASN A 1 96 ? -11.981 8.788 11.428 1.00 69.88 96 ASN A CA 1
ATOM 762 C C . ASN A 1 96 ? -12.864 8.044 12.445 1.00 69.88 96 ASN A C 1
ATOM 764 O O . ASN A 1 96 ? -13.084 8.545 13.545 1.00 69.88 96 ASN A O 1
ATOM 768 N N . THR A 1 97 ? -13.388 6.877 12.082 1.00 75.44 97 THR A N 1
ATOM 769 C CA . THR A 1 97 ? -14.194 6.034 12.973 1.00 75.44 97 THR A CA 1
ATOM 770 C C . THR A 1 97 ? -13.316 5.123 13.835 1.00 75.44 97 THR A C 1
ATOM 772 O O . THR A 1 97 ? -13.800 4.539 14.803 1.00 75.44 97 THR A O 1
ATOM 775 N N . GLY A 1 98 ? -12.037 4.969 13.472 1.00 72.56 98 GLY A N 1
ATOM 776 C CA . GLY A 1 98 ? -11.077 4.121 14.170 1.00 72.56 98 GLY A CA 1
ATOM 777 C C . GLY A 1 98 ? -10.313 4.826 15.301 1.00 72.56 98 GLY A C 1
ATOM 778 O O . GLY A 1 98 ? -10.379 6.048 15.449 1.00 72.56 98 GLY A O 1
ATOM 779 N N . PRO A 1 99 ? -9.547 4.061 16.099 1.00 79.00 99 PRO A N 1
ATOM 780 C CA . PRO A 1 99 ? -8.633 4.605 17.100 1.00 79.00 99 PRO A CA 1
ATOM 781 C C . PRO A 1 99 ? -7.600 5.556 16.483 1.00 79.00 99 PRO A C 1
ATOM 783 O O . PRO A 1 99 ? -7.142 5.350 15.357 1.00 79.00 99 PRO A O 1
ATOM 786 N N . TYR A 1 100 ? -7.167 6.558 17.252 1.00 84.69 100 TYR A N 1
ATOM 787 C CA . TYR A 1 100 ? -6.196 7.563 16.803 1.00 84.69 100 TYR A CA 1
ATOM 788 C C . TYR A 1 100 ? -4.887 6.951 16.266 1.00 84.69 100 TYR A C 1
ATOM 790 O O . TYR A 1 100 ? -4.306 7.470 15.308 1.00 84.69 100 TYR A O 1
ATOM 798 N N . GLU A 1 101 ? -4.432 5.824 16.826 1.00 85.50 101 GLU A N 1
ATOM 799 C CA . GLU A 1 101 ? -3.211 5.152 16.363 1.00 85.50 101 GLU A CA 1
ATOM 800 C C . GLU A 1 101 ? -3.338 4.636 14.924 1.00 85.50 101 GLU A C 1
ATOM 802 O O . GLU A 1 101 ? -2.389 4.749 14.144 1.00 85.50 101 GLU A O 1
ATOM 807 N N . VAL A 1 102 ? -4.519 4.141 14.540 1.00 84.44 102 VAL A N 1
ATOM 808 C CA . VAL A 1 102 ? -4.796 3.650 13.182 1.00 84.44 102 VAL A CA 1
ATOM 809 C C . VAL A 1 102 ? -4.775 4.807 12.183 1.00 84.44 102 VAL A C 1
ATOM 811 O O . VAL A 1 102 ? -4.168 4.693 11.118 1.00 84.44 102 VAL A O 1
ATOM 814 N N . SER A 1 103 ? -5.338 5.961 12.548 1.00 86.19 103 SER A N 1
ATOM 815 C CA . SER A 1 103 ? -5.296 7.171 11.716 1.00 86.19 103 SER A CA 1
ATOM 816 C C . SER A 1 103 ? -3.866 7.664 11.481 1.00 86.19 103 SER A C 1
ATOM 818 O O . SER A 1 103 ? -3.512 8.055 10.366 1.00 86.19 103 SER A O 1
ATOM 820 N N . LYS A 1 104 ? -3.001 7.592 12.501 1.00 87.06 104 LYS A N 1
ATOM 821 C CA . LYS A 1 104 ? -1.575 7.920 12.351 1.00 87.06 104 LYS A CA 1
ATOM 822 C C . LYS A 1 104 ? -0.873 6.949 11.400 1.00 87.06 104 LYS A C 1
ATOM 824 O O . LYS A 1 104 ? -0.104 7.377 10.540 1.00 87.06 104 LYS A O 1
ATOM 829 N N . LYS A 1 105 ? -1.162 5.651 11.516 1.00 88.06 105 LYS A N 1
ATOM 830 C CA . LYS A 1 105 ? -0.629 4.624 10.614 1.00 88.06 105 LYS A CA 1
ATOM 831 C C . LYS A 1 105 ? -1.104 4.801 9.171 1.00 88.06 105 LYS A C 1
ATOM 833 O O . LYS A 1 105 ? -0.303 4.608 8.262 1.00 88.06 105 LYS A O 1
ATOM 838 N N . LEU A 1 106 ? -2.347 5.234 8.948 1.00 89.50 106 LEU A N 1
ATOM 839 C CA . LEU A 1 106 ? -2.881 5.516 7.610 1.00 89.50 106 LEU A CA 1
ATOM 840 C C . LEU A 1 106 ? -2.065 6.592 6.874 1.00 89.50 106 LEU A C 1
ATOM 842 O O . LEU A 1 106 ? -1.837 6.479 5.669 1.00 89.50 106 LEU A O 1
ATOM 846 N N . TYR A 1 107 ? -1.574 7.609 7.590 1.00 89.44 107 TYR A N 1
ATOM 847 C CA . TYR A 1 107 ? -0.685 8.614 7.000 1.00 89.44 107 TYR A CA 1
ATOM 848 C C . TYR A 1 107 ? 0.620 7.986 6.493 1.00 89.44 107 TYR A C 1
ATOM 850 O O . TYR A 1 107 ? 1.009 8.208 5.345 1.00 89.44 107 TYR A O 1
ATOM 858 N N . THR A 1 108 ? 1.275 7.162 7.315 1.00 90.88 108 THR A N 1
ATOM 859 C CA . THR A 1 108 ? 2.504 6.456 6.924 1.00 90.88 108 THR A CA 1
ATOM 860 C C . THR A 1 108 ? 2.248 5.454 5.798 1.00 90.88 108 THR A C 1
ATOM 862 O O . THR A 1 108 ? 3.021 5.415 4.847 1.00 90.88 108 THR A O 1
ATOM 865 N N . LEU A 1 109 ? 1.137 4.715 5.844 1.00 91.81 109 LEU A N 1
ATOM 866 C CA . LEU A 1 109 ? 0.708 3.799 4.786 1.00 91.81 109 LEU A CA 1
ATOM 867 C C . LEU A 1 109 ? 0.566 4.519 3.441 1.00 91.81 109 LEU A C 1
ATOM 869 O O . LEU A 1 109 ? 1.056 4.027 2.428 1.00 91.81 109 LEU A O 1
ATOM 873 N N . LYS A 1 110 ? -0.042 5.711 3.430 1.00 92.06 110 LYS A N 1
ATOM 874 C CA . LYS A 1 110 ? -0.170 6.531 2.217 1.00 92.06 110 LYS A CA 1
ATOM 875 C C . LYS A 1 110 ? 1.195 6.905 1.635 1.00 92.06 110 LYS A C 1
ATOM 877 O O . LYS A 1 110 ? 1.385 6.839 0.424 1.00 92.06 110 LYS A O 1
ATOM 882 N N . GLN A 1 111 ? 2.147 7.281 2.492 1.00 93.19 111 GLN A N 1
ATOM 883 C CA . GLN A 1 111 ? 3.522 7.553 2.062 1.00 93.19 111 GLN A CA 1
ATOM 884 C C . GLN A 1 111 ? 4.186 6.290 1.504 1.00 93.19 111 GLN A C 1
ATOM 886 O O . GLN A 1 111 ? 4.869 6.357 0.484 1.00 93.19 111 GLN A O 1
ATOM 891 N N . SER A 1 112 ? 3.966 5.137 2.140 1.00 92.19 112 SER A N 1
ATOM 892 C CA . SER A 1 112 ? 4.494 3.856 1.675 1.00 92.19 112 SER A CA 1
ATOM 893 C C . SER A 1 112 ? 3.972 3.462 0.305 1.00 92.19 112 SER A C 1
ATOM 895 O O . SER A 1 112 ? 4.763 3.142 -0.583 1.00 92.19 112 SER A O 1
ATOM 897 N N . LEU A 1 113 ? 2.660 3.571 0.112 1.00 94.06 113 LEU A N 1
ATOM 898 C CA . LEU A 1 113 ? 2.010 3.304 -1.161 1.00 94.06 113 LEU A CA 1
ATOM 899 C C . LEU A 1 113 ? 2.554 4.216 -2.269 1.00 94.06 113 LEU A C 1
ATOM 901 O O . LEU A 1 113 ? 2.937 3.717 -3.322 1.00 94.06 113 LEU A O 1
ATOM 905 N N . ALA A 1 114 ? 2.698 5.519 -2.005 1.00 93.75 114 ALA A N 1
ATOM 906 C CA . ALA A 1 114 ? 3.235 6.460 -2.987 1.00 93.75 114 ALA A CA 1
ATOM 907 C C . ALA A 1 114 ? 4.657 6.089 -3.452 1.00 93.75 114 ALA A C 1
ATOM 909 O O . ALA A 1 114 ? 4.972 6.209 -4.635 1.00 93.75 114 ALA A O 1
ATOM 910 N N . LYS A 1 115 ? 5.526 5.601 -2.552 1.00 91.38 115 LYS A N 1
ATOM 911 C CA . LYS A 1 115 ? 6.876 5.154 -2.945 1.00 91.38 115 LYS A CA 1
ATOM 912 C C . LYS A 1 115 ? 6.835 3.924 -3.848 1.00 91.38 115 LYS A C 1
ATOM 914 O O . LYS A 1 115 ? 7.567 3.878 -4.834 1.00 91.38 115 LYS A O 1
ATOM 919 N N . VAL A 1 116 ? 5.974 2.960 -3.531 1.00 93.56 116 VAL A N 1
ATOM 920 C CA . VAL A 1 116 ? 5.804 1.745 -4.338 1.00 93.56 116 VAL A CA 1
ATOM 921 C C . VAL A 1 116 ? 5.216 2.075 -5.711 1.00 93.56 116 VAL A C 1
ATOM 923 O O . VAL A 1 116 ? 5.715 1.591 -6.724 1.00 93.56 116 VAL A O 1
ATOM 926 N N . GLU A 1 117 ? 4.213 2.951 -5.779 1.00 93.81 117 GLU A N 1
ATOM 927 C CA . GLU A 1 117 ? 3.622 3.391 -7.049 1.00 93.81 117 GLU A CA 1
ATOM 928 C C . GLU A 1 117 ? 4.631 4.149 -7.921 1.00 93.81 117 GLU A C 1
ATOM 930 O O . GLU A 1 117 ? 4.715 3.892 -9.122 1.00 93.81 117 GLU A O 1
ATOM 935 N N . ASN A 1 118 ? 5.460 5.010 -7.322 1.00 91.56 118 ASN A N 1
ATOM 936 C CA . ASN A 1 118 ? 6.543 5.687 -8.036 1.00 91.56 118 ASN A CA 1
ATOM 937 C C . ASN A 1 118 ? 7.581 4.697 -8.587 1.00 91.56 118 ASN A C 1
ATOM 939 O O . ASN A 1 118 ? 8.053 4.868 -9.712 1.00 91.56 118 ASN A O 1
ATOM 943 N N . ALA A 1 119 ? 7.919 3.649 -7.830 1.00 89.75 119 ALA A N 1
ATOM 944 C CA . ALA A 1 119 ? 8.820 2.596 -8.295 1.00 89.75 119 ALA A CA 1
ATOM 945 C C . ALA A 1 119 ? 8.216 1.817 -9.477 1.00 89.75 119 ALA A C 1
ATOM 947 O O . ALA A 1 119 ? 8.878 1.637 -10.500 1.00 89.75 119 ALA A O 1
ATOM 948 N N . CYS A 1 120 ? 6.937 1.443 -9.387 1.00 90.56 120 CYS A N 1
ATOM 949 C CA . CYS A 1 120 ? 6.211 0.783 -10.476 1.00 90.56 120 CYS A CA 1
ATOM 950 C C . CYS A 1 120 ? 6.130 1.664 -11.728 1.00 90.56 120 CYS A C 1
ATOM 952 O O . CYS A 1 120 ? 6.305 1.179 -12.846 1.00 90.56 120 CYS A O 1
ATOM 954 N N . TYR A 1 121 ? 5.900 2.967 -11.554 1.00 90.94 121 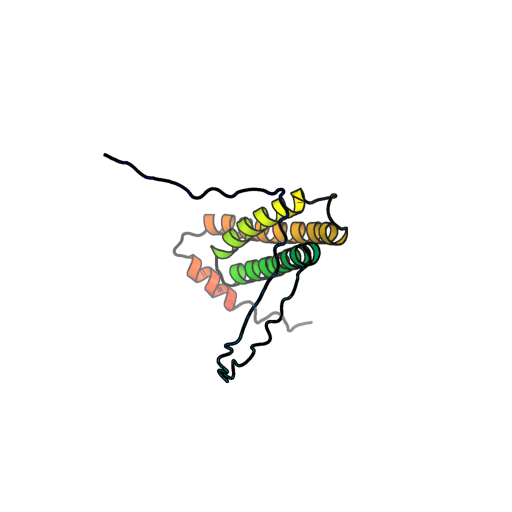TYR A N 1
ATOM 955 C CA . TYR A 1 121 ? 5.901 3.929 -12.652 1.00 90.94 121 TYR A CA 1
ATOM 956 C C . TYR A 1 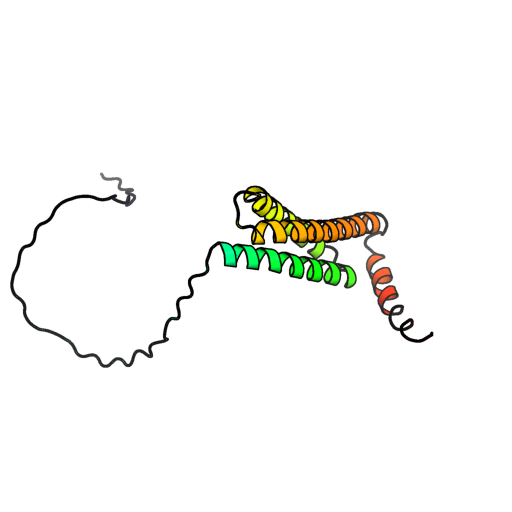121 ? 7.273 3.995 -13.333 1.00 90.94 121 TYR A C 1
ATOM 958 O O . TYR A 1 121 ? 7.361 3.858 -14.553 1.00 90.94 121 TYR A O 1
ATOM 966 N N . ALA A 1 122 ? 8.351 4.127 -12.555 1.00 87.44 122 ALA A N 1
ATOM 967 C CA . ALA A 1 122 ? 9.711 4.157 -13.084 1.00 87.44 122 ALA A CA 1
ATOM 968 C C . ALA A 1 122 ? 10.069 2.869 -13.845 1.00 87.44 122 ALA A C 1
ATOM 970 O O . ALA A 1 122 ? 10.674 2.945 -14.917 1.00 87.44 122 ALA A O 1
ATOM 971 N N . LEU A 1 123 ? 9.658 1.705 -13.328 1.00 86.75 123 LEU A N 1
ATOM 972 C CA . LEU A 1 123 ? 9.799 0.419 -14.013 1.00 86.75 123 LEU A CA 1
ATOM 973 C C . LEU A 1 123 ? 9.001 0.372 -15.314 1.00 86.75 123 LEU A C 1
ATOM 975 O O . LEU A 1 123 ? 9.521 -0.066 -16.336 1.00 86.75 123 LEU A O 1
ATOM 979 N N . LYS A 1 124 ? 7.751 0.843 -15.308 1.00 85.50 124 LYS A N 1
ATOM 980 C CA . LYS A 1 124 ? 6.886 0.806 -16.490 1.00 85.50 124 LYS A CA 1
ATOM 981 C C . LYS A 1 124 ? 7.406 1.699 -17.613 1.00 85.50 124 LYS A C 1
ATOM 983 O O . LYS A 1 124 ? 7.369 1.283 -18.771 1.00 85.50 124 LYS A O 1
ATOM 988 N N . VAL A 1 125 ? 7.891 2.895 -17.278 1.00 85.81 125 VAL A N 1
ATOM 989 C CA . VAL A 1 125 ? 8.476 3.831 -18.249 1.00 85.81 125 VAL A CA 1
ATOM 990 C C . VAL A 1 125 ? 9.761 3.243 -18.836 1.00 85.81 125 VAL A C 1
ATOM 992 O O . VAL A 1 125 ? 9.841 3.081 -20.049 1.00 85.81 125 VAL A O 1
ATOM 995 N N . ARG A 1 126 ? 10.706 2.794 -17.997 1.00 77.50 126 ARG A N 1
ATOM 996 C CA . ARG A 1 126 ? 11.973 2.194 -18.466 1.00 77.50 126 ARG A CA 1
ATOM 997 C C . ARG A 1 126 ? 11.783 0.879 -19.223 1.00 77.50 126 ARG A C 1
ATOM 999 O O . ARG A 1 126 ? 12.433 0.641 -20.235 1.00 77.50 126 ARG A O 1
ATOM 1006 N N . GLY A 1 127 ? 10.866 0.030 -18.767 1.00 68.06 127 GLY A N 1
ATOM 1007 C CA . GLY A 1 127 ? 10.533 -1.238 -19.420 1.00 68.06 127 GLY A CA 1
ATOM 1008 C C . GLY A 1 127 ? 9.793 -1.070 -20.750 1.00 68.06 127 GLY A C 1
ATOM 1009 O O . GLY A 1 127 ? 9.734 -2.013 -21.533 1.00 68.06 127 GLY A O 1
ATOM 1010 N N . SER A 1 128 ? 9.243 0.117 -21.028 1.00 65.75 128 SER A N 1
ATOM 1011 C CA . SER A 1 128 ? 8.651 0.442 -22.332 1.00 65.75 128 SER A CA 1
ATOM 1012 C C . SER A 1 128 ? 9.691 0.952 -23.344 1.00 65.75 128 SER A C 1
ATOM 1014 O O . SER A 1 128 ? 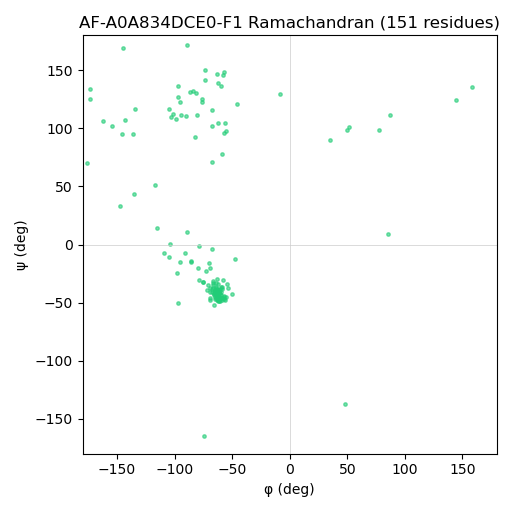9.399 0.975 -24.536 1.00 65.75 128 SER A O 1
ATOM 1016 N N . GLU A 1 129 ? 10.897 1.321 -22.894 1.00 56.41 129 GLU A N 1
ATOM 1017 C CA . GLU A 1 129 ? 11.997 1.826 -23.733 1.00 56.41 129 GLU A CA 1
ATOM 1018 C C . GLU A 1 129 ? 13.035 0.741 -24.092 1.00 56.41 129 GLU A C 1
ATOM 1020 O O . GLU A 1 129 ? 13.696 0.850 -25.124 1.00 56.41 129 GLU A O 1
ATOM 1025 N N . ILE A 1 130 ? 13.172 -0.328 -23.290 1.00 53.41 130 ILE A N 1
ATOM 1026 C CA . ILE A 1 130 ? 14.204 -1.365 -23.480 1.00 53.41 130 ILE A CA 1
ATOM 1027 C C . ILE A 1 130 ? 13.588 -2.654 -24.063 1.00 53.41 130 ILE A C 1
ATOM 1029 O O . ILE A 1 130 ? 12.767 -3.299 -23.405 1.00 53.41 130 ILE A O 1
ATOM 1033 N N . PRO A 1 131 ? 13.977 -3.091 -25.281 1.00 48.25 131 PRO A N 1
ATOM 1034 C CA . PRO A 1 131 ? 13.507 -4.349 -25.851 1.00 48.25 131 PRO A CA 1
ATOM 1035 C C . PRO A 1 131 ? 13.961 -5.532 -24.985 1.00 48.25 131 PRO A C 1
ATOM 1037 O O . PRO A 1 131 ? 15.111 -5.588 -24.556 1.00 48.25 131 PRO A O 1
ATOM 1040 N N . LYS A 1 132 ? 13.062 -6.509 -24.787 1.00 55.84 132 LYS A N 1
ATOM 1041 C CA . LYS A 1 132 ? 13.154 -7.655 -23.849 1.00 55.84 132 LYS A CA 1
ATOM 1042 C C . LYS A 1 132 ? 14.469 -8.463 -23.845 1.00 55.84 132 LYS A C 1
ATOM 1044 O O . LYS A 1 132 ? 14.663 -9.263 -22.941 1.00 55.84 132 LYS A O 1
ATOM 1049 N N . HIS A 1 133 ? 15.352 -8.279 -24.828 1.00 57.09 133 HIS A N 1
ATOM 1050 C CA . HIS A 1 133 ? 16.638 -8.972 -24.940 1.00 57.09 133 HIS A CA 1
ATOM 1051 C C . HIS A 1 133 ? 17.840 -8.201 -24.356 1.00 57.09 133 HIS A C 1
ATOM 1053 O O . HIS A 1 133 ? 18.867 -8.823 -24.133 1.00 57.09 133 HIS A O 1
ATOM 1059 N N . MET A 1 134 ? 17.730 -6.891 -24.082 1.00 52.56 134 MET A N 1
ATOM 1060 C CA . MET A 1 134 ? 18.835 -6.077 -23.530 1.00 52.56 134 MET A CA 1
ATOM 1061 C C . MET A 1 134 ? 18.692 -5.764 -22.033 1.00 52.56 134 MET A C 1
ATOM 1063 O O . MET A 1 134 ? 19.540 -5.091 -21.455 1.00 52.56 134 MET A O 1
ATOM 1067 N N . LEU A 1 135 ? 17.626 -6.241 -21.380 1.00 51.91 135 LEU A N 1
ATOM 1068 C CA . LEU A 1 135 ? 17.424 -6.018 -19.943 1.00 51.91 135 LEU A CA 1
ATOM 1069 C C . LEU A 1 135 ? 18.481 -6.737 -19.092 1.00 51.91 135 LEU A C 1
ATOM 1071 O O . LEU A 1 135 ? 18.893 -6.193 -18.074 1.00 51.91 135 LEU A O 1
ATOM 1075 N N . ALA A 1 136 ? 18.962 -7.906 -19.527 1.00 56.00 136 ALA A N 1
ATOM 1076 C CA . ALA A 1 136 ? 19.998 -8.646 -18.808 1.00 56.00 136 ALA A CA 1
ATOM 1077 C C . ALA A 1 136 ? 21.310 -7.845 -18.692 1.00 56.00 136 ALA A C 1
ATOM 1079 O O . ALA A 1 136 ? 21.898 -7.784 -17.614 1.00 56.00 136 ALA A O 1
ATOM 1080 N N . ASP A 1 137 ? 21.711 -7.148 -19.758 1.00 54.56 137 ASP A N 1
ATOM 1081 C CA . ASP A 1 137 ? 22.982 -6.418 -19.781 1.00 54.56 137 ASP A CA 1
ATOM 1082 C C . ASP A 1 137 ? 22.937 -5.120 -18.958 1.00 54.56 137 ASP A C 1
ATOM 1084 O O . ASP A 1 137 ? 23.925 -4.750 -18.330 1.00 54.56 137 ASP A O 1
ATOM 1088 N N . VAL A 1 138 ? 21.788 -4.438 -18.877 1.00 56.66 138 VAL A N 1
ATOM 1089 C CA . VAL A 1 138 ? 21.686 -3.170 -18.125 1.00 56.66 138 VAL A CA 1
ATOM 1090 C C . VAL A 1 138 ? 21.662 -3.396 -16.607 1.00 56.66 138 VAL A C 1
ATOM 1092 O O . VAL A 1 138 ? 22.195 -2.572 -15.860 1.00 56.66 138 VAL A O 1
ATOM 1095 N N . PHE A 1 139 ? 21.096 -4.511 -16.133 1.00 52.97 139 PHE A N 1
ATOM 1096 C CA . PHE A 1 139 ? 21.141 -4.859 -14.707 1.00 52.97 139 PHE A CA 1
ATOM 1097 C C . PHE A 1 139 ? 22.493 -5.458 -14.289 1.00 52.97 139 PHE A C 1
ATOM 1099 O O . PHE A 1 139 ? 22.932 -5.186 -13.173 1.00 52.97 139 PHE A O 1
ATOM 1106 N N . SER A 1 140 ? 23.205 -6.162 -15.182 1.00 51.44 140 SER A N 1
ATOM 1107 C CA . SER A 1 140 ? 24.571 -6.642 -14.909 1.00 51.44 140 SER A CA 1
ATOM 1108 C C . SER A 1 140 ? 25.597 -5.511 -14.779 1.00 51.44 140 SER A C 1
ATOM 1110 O O . SER A 1 140 ? 26.478 -5.593 -13.929 1.00 51.44 140 SER A O 1
ATOM 1112 N N . VAL A 1 141 ? 25.467 -4.421 -15.543 1.00 51.06 141 VAL A N 1
ATOM 1113 C CA . VAL A 1 141 ? 26.440 -3.308 -15.498 1.00 51.06 141 VAL A CA 1
ATOM 1114 C C . VAL A 1 141 ? 26.324 -2.468 -14.216 1.00 51.06 141 VAL A C 1
ATOM 1116 O O . VAL A 1 141 ? 27.292 -1.837 -13.797 1.00 51.06 141 VAL A O 1
ATOM 1119 N N . LYS A 1 142 ? 25.173 -2.474 -13.526 1.00 45.97 142 LYS A N 1
ATOM 1120 C CA . LYS A 1 142 ? 25.007 -1.675 -12.298 1.00 45.97 142 LYS A CA 1
ATOM 1121 C C . LYS A 1 142 ? 25.629 -2.322 -11.053 1.00 45.97 142 LYS A C 1
ATOM 1123 O O . LYS A 1 142 ? 25.923 -1.610 -10.096 1.00 45.97 142 LYS A O 1
ATOM 1128 N N . THR A 1 143 ? 25.875 -3.633 -11.071 1.00 44.72 143 THR A N 1
ATOM 1129 C CA . THR A 1 143 ? 26.560 -4.336 -9.973 1.00 44.72 143 THR A CA 1
ATOM 1130 C C . THR A 1 143 ? 28.042 -3.958 -9.868 1.00 44.72 143 THR A C 1
ATOM 1132 O O . THR A 1 143 ? 28.607 -4.068 -8.786 1.00 44.72 143 THR A O 1
ATOM 1135 N N . GLU A 1 144 ? 28.662 -3.426 -10.924 1.00 44.38 144 GLU A N 1
ATOM 1136 C CA . GLU A 1 144 ? 30.084 -3.044 -10.894 1.00 44.38 144 GLU A CA 1
ATOM 1137 C C . GLU A 1 144 ? 30.339 -1.585 -10.473 1.00 44.38 144 GLU A C 1
ATOM 1139 O O . GLU A 1 144 ? 31.487 -1.208 -10.263 1.00 44.38 144 GLU A O 1
ATOM 1144 N N . MET A 1 145 ? 29.301 -0.750 -10.314 1.00 46.66 145 MET A N 1
ATOM 1145 C CA . MET A 1 145 ? 29.476 0.700 -10.098 1.00 46.66 145 MET A CA 1
ATOM 1146 C C . MET A 1 145 ? 29.011 1.231 -8.736 1.00 46.66 145 MET A C 1
ATOM 1148 O O . MET A 1 145 ? 28.887 2.441 -8.577 1.00 46.66 145 MET A O 1
ATOM 1152 N N . ILE A 1 146 ? 28.751 0.370 -7.747 1.00 49.62 146 ILE A N 1
ATOM 1153 C CA . ILE A 1 146 ? 28.349 0.815 -6.393 1.00 49.62 146 ILE A CA 1
ATOM 1154 C C . ILE A 1 146 ? 29.450 0.583 -5.336 1.00 49.62 146 ILE A C 1
ATOM 1156 O O . ILE A 1 146 ? 29.351 1.121 -4.242 1.00 49.62 146 ILE A O 1
ATOM 1160 N N . ASP A 1 147 ? 30.557 -0.096 -5.658 1.00 44.09 147 ASP A N 1
ATOM 1161 C CA . ASP A 1 147 ? 31.637 -0.350 -4.680 1.00 44.09 147 ASP A CA 1
ATOM 1162 C C . ASP A 1 147 ? 32.727 0.748 -4.628 1.00 44.09 147 ASP A C 1
ATOM 1164 O O . ASP A 1 147 ? 33.777 0.561 -4.023 1.00 44.09 147 ASP A O 1
ATOM 1168 N N . GLN A 1 148 ? 32.521 1.907 -5.270 1.00 44.81 148 GLN A N 1
ATOM 1169 C CA . GLN A 1 148 ? 33.559 2.945 -5.369 1.00 44.81 148 GLN A CA 1
ATOM 1170 C C . GLN A 1 148 ? 33.053 4.371 -5.096 1.00 44.81 148 GLN A C 1
ATOM 1172 O O . GLN A 1 148 ? 33.426 5.296 -5.805 1.00 44.81 148 GLN A O 1
ATOM 1177 N N . GLU A 1 149 ? 32.221 4.590 -4.073 1.00 47.50 149 GLU A N 1
ATOM 1178 C CA . GLU A 1 149 ? 31.971 5.963 -3.585 1.00 47.50 149 GLU A CA 1
ATOM 1179 C C . GLU A 1 149 ? 31.705 6.065 -2.068 1.00 47.50 149 GLU A C 1
ATOM 1181 O O . GLU A 1 149 ? 30.989 6.948 -1.623 1.00 47.50 149 GLU A O 1
ATOM 1186 N N . ASP A 1 150 ? 32.323 5.205 -1.249 1.00 43.53 150 ASP A N 1
ATOM 1187 C CA . ASP A 1 150 ? 32.437 5.406 0.213 1.00 43.53 150 ASP A CA 1
ATOM 1188 C C . ASP A 1 150 ? 33.913 5.538 0.619 1.00 43.53 150 ASP A C 1
ATOM 1190 O O . ASP A 1 150 ? 34.447 4.844 1.485 1.00 43.53 150 ASP A O 1
ATOM 1194 N N . GLY A 1 151 ? 34.622 6.433 -0.064 1.00 45.34 151 GLY A N 1
ATOM 1195 C CA . GLY A 1 151 ? 36.018 6.702 0.235 1.00 45.34 151 GLY A CA 1
ATOM 1196 C C . GLY A 1 151 ? 36.583 7.821 -0.610 1.00 45.34 151 GLY A C 1
ATOM 1197 O O . GLY A 1 151 ? 37.396 7.534 -1.472 1.00 45.34 151 GLY A O 1
ATOM 1198 N N . ILE A 1 152 ? 36.150 9.064 -0.372 1.00 42.16 152 ILE A N 1
ATOM 1199 C CA . ILE A 1 152 ? 36.963 10.291 -0.439 1.00 42.16 152 ILE A CA 1
ATOM 1200 C C . ILE A 1 152 ? 36.117 11.473 0.069 1.00 42.16 152 ILE A C 1
ATOM 1202 O O . ILE A 1 152 ? 35.086 11.800 -0.508 1.00 42.16 152 ILE A O 1
ATOM 1206 N N . SER A 1 153 ? 36.699 12.146 1.072 1.00 40.78 153 SER A N 1
ATOM 1207 C CA . SER A 1 153 ? 36.350 13.427 1.725 1.00 40.78 153 SER A CA 1
ATOM 1208 C C . SER A 1 153 ? 35.317 13.402 2.849 1.00 40.78 153 SER A C 1
ATOM 1210 O O . SER A 1 153 ? 34.102 13.375 2.572 1.00 40.78 153 SER A O 1
#

Sequence (153 aa):
MVSDRRYCRWPRSSRERTCISSIGPLLQPSSDALEKQFDSWQLRITPVDYLLGVADLTGELMRMCINSVGNGDIDTPFEVSQFLRQVYDGFSFIGNTGPYEVSKKLYTLKQSLAKVENACYALKVRGSEIPKHMLADVFSVKTEMIDQEDGIS

pLDDT: mean 70.81, std 22.31, range [28.09, 95.56]